Protein AF-A0A3N4K667-F1 (afdb_monomer_lite)

Organism: NCBI:txid1336337

InterPro domains:
  IPR029526 PiggyBac transposable element-derived protein [PF13843] (3-67)

Radius of gyration: 13.66 Å; chains: 1; bounding box: 35×15×36 Å

Secondary structure (DSSP, 8-state):
--TTTHHHHHHHHHHHHHH----S--EEEEEEEE--SS-TT-EE-TTSSS-EEEEEEEEEETTEEEE-

Foldseek 3Di:
DCVVCVVVQVVVLVVLQVVDDDDPDKDKDKDFDADDDDDPQWAACPVDPRRTGHIDIFIDDPHRTNHD

pLDDT: mean 94.06, std 3.81, range [68.62, 97.5]

Sequence (68 aa):
WYQKVEPLSSNLSSKFQRFMIPASNIAVDEMIVQFTGRSAYTKCIPSKPIPHGFKILALCEHGYTWDY

Structure (mmCIF, N/CA/C/O backbone):
data_AF-A0A3N4K667-F1
#
_entry.id   AF-A0A3N4K667-F1
#
loop_
_atom_site.group_PDB
_atom_site.id
_atom_site.type_symbol
_atom_site.label_atom_id
_atom_site.label_alt_id
_atom_site.label_comp_id
_atom_site.label_asym_id
_atom_site.label_entity_id
_atom_site.label_seq_id
_atom_site.pdbx_PDB_ins_code
_atom_site.Cartn_x
_atom_site.Cartn_y
_atom_site.Cartn_z
_atom_site.occupancy
_atom_site.B_iso_or_equiv
_atom_site.auth_seq_id
_atom_site.auth_comp_id
_atom_site.auth_asym_id
_atom_site.auth_atom_id
_atom_site.pdbx_PDB_model_num
ATOM 1 N N . TRP A 1 1 ? -0.059 9.829 13.550 1.00 68.62 1 TRP A N 1
ATOM 2 C CA . TRP A 1 1 ? -1.004 8.691 13.546 1.00 68.62 1 TRP A CA 1
ATOM 3 C C . TRP A 1 1 ? -0.388 7.433 12.941 1.00 68.62 1 TRP A C 1
ATOM 5 O O . TRP A 1 1 ? -0.538 6.376 13.537 1.00 68.62 1 TRP A O 1
ATOM 15 N N . TYR A 1 2 ? 0.374 7.549 11.848 1.00 84.50 2 TYR A N 1
ATOM 16 C CA . TYR A 1 2 ? 1.140 6.442 11.258 1.00 84.50 2 TYR A CA 1
ATOM 17 C C . TYR A 1 2 ? 2.570 6.286 11.815 1.00 84.50 2 TYR A C 1
ATOM 19 O O . TYR A 1 2 ? 3.212 5.287 11.548 1.00 84.50 2 TYR A O 1
ATOM 27 N N . GLN A 1 3 ? 3.059 7.202 12.663 1.00 91.56 3 GLN A N 1
ATOM 28 C CA . GLN A 1 3 ? 4.422 7.172 13.238 1.00 91.56 3 GLN A CA 1
ATOM 29 C C . GLN A 1 3 ? 4.857 5.818 13.826 1.00 91.56 3 GLN A C 1
ATOM 31 O O . GLN A 1 3 ? 6.035 5.492 13.798 1.00 91.56 3 GLN A O 1
ATOM 36 N N . LYS A 1 4 ? 3.919 5.020 14.356 1.00 93.56 4 LYS A N 1
ATOM 37 C CA . LYS A 1 4 ? 4.217 3.677 14.880 1.00 93.56 4 LYS A CA 1
ATOM 38 C C . LYS A 1 4 ? 4.598 2.678 13.783 1.00 93.56 4 LYS A C 1
ATOM 40 O O . LYS A 1 4 ? 5.397 1.788 14.038 1.00 93.56 4 LYS A O 1
ATOM 45 N N . VAL A 1 5 ? 3.999 2.808 12.599 1.00 93.44 5 VAL A N 1
ATOM 46 C CA . VAL A 1 5 ? 4.266 1.960 11.427 1.00 93.44 5 VAL A CA 1
ATOM 47 C C . VAL A 1 5 ? 5.255 2.601 10.460 1.00 93.44 5 VAL A C 1
ATOM 49 O O . VAL A 1 5 ? 5.754 1.917 9.577 1.00 93.44 5 VAL A O 1
ATOM 52 N N . GLU A 1 6 ? 5.586 3.879 10.652 1.00 95.62 6 GLU A N 1
ATOM 53 C CA . GLU A 1 6 ? 6.466 4.618 9.752 1.00 95.62 6 GLU A CA 1
ATOM 54 C C . GLU A 1 6 ? 7.830 3.949 9.544 1.00 95.62 6 GLU A C 1
ATOM 56 O O . GLU A 1 6 ? 8.175 3.721 8.391 1.00 95.62 6 GLU A O 1
ATOM 61 N N . PRO A 1 7 ? 8.568 3.503 10.584 1.00 97.38 7 PRO A N 1
ATOM 62 C CA . PRO A 1 7 ? 9.862 2.852 10.366 1.00 97.38 7 PRO A CA 1
ATOM 63 C C . PRO A 1 7 ? 9.772 1.596 9.490 1.00 97.38 7 PRO A C 1
ATOM 65 O O . PRO A 1 7 ? 10.693 1.301 8.731 1.00 97.38 7 PRO A O 1
ATOM 68 N N . LEU A 1 8 ? 8.661 0.859 9.587 1.00 96.12 8 LEU A N 1
ATOM 69 C CA . LEU A 1 8 ? 8.400 -0.297 8.735 1.00 96.12 8 LEU A CA 1
ATOM 70 C C . LEU A 1 8 ? 8.047 0.147 7.313 1.00 96.12 8 LEU A C 1
ATOM 72 O O . LEU A 1 8 ? 8.589 -0.405 6.359 1.00 96.12 8 LEU A O 1
ATOM 76 N N . SER A 1 9 ? 7.176 1.148 7.176 1.00 95.56 9 SER A N 1
ATOM 77 C CA . SER A 1 9 ? 6.733 1.655 5.877 1.00 95.56 9 SER A CA 1
ATOM 78 C C . SER A 1 9 ? 7.898 2.208 5.065 1.00 95.56 9 SER A C 1
ATOM 80 O O . SER A 1 9 ? 8.121 1.761 3.944 1.00 95.56 9 SER A O 1
ATOM 82 N N . SER A 1 10 ? 8.718 3.087 5.652 1.00 96.12 10 SER A N 1
ATOM 83 C CA . SER A 1 10 ? 9.878 3.647 4.952 1.00 96.12 10 SER A CA 1
ATOM 84 C C . SER A 1 10 ? 10.890 2.555 4.581 1.00 96.12 10 SER A C 1
ATOM 86 O O . SER A 1 10 ? 11.515 2.616 3.521 1.00 96.12 10 SER A O 1
ATOM 88 N N . ASN A 1 11 ? 11.050 1.525 5.426 1.00 97.00 11 ASN A N 1
ATOM 89 C CA . ASN A 1 11 ? 11.914 0.393 5.104 1.00 97.00 11 ASN A CA 1
ATOM 90 C C . ASN A 1 11 ? 11.389 -0.377 3.886 1.00 97.00 11 ASN A C 1
ATOM 92 O O . ASN A 1 11 ? 12.164 -0.621 2.963 1.00 97.00 11 ASN A O 1
ATOM 96 N N . LEU A 1 12 ? 10.097 -0.705 3.850 1.00 96.50 12 LEU A N 1
ATOM 97 C CA . LEU A 1 12 ? 9.476 -1.421 2.735 1.00 96.50 12 LEU A CA 1
ATOM 98 C C . LEU A 1 12 ? 9.539 -0.624 1.431 1.00 96.50 12 LEU A C 1
ATOM 100 O O . LEU A 1 12 ? 10.086 -1.151 0.462 1.00 96.50 12 LEU A O 1
ATOM 104 N N . SER A 1 13 ? 9.112 0.644 1.416 1.00 95.75 13 SER A N 1
ATOM 105 C CA . SER A 1 13 ? 9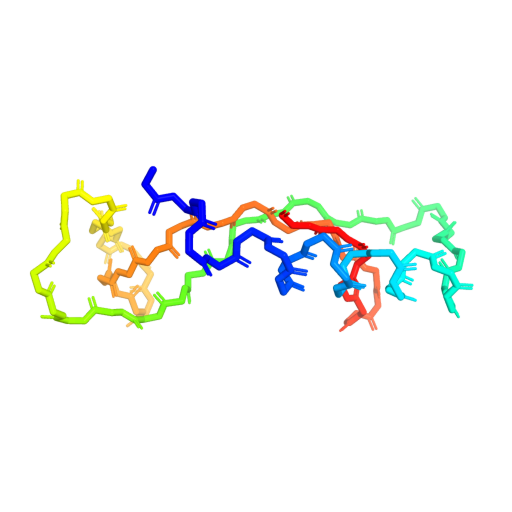.202 1.494 0.217 1.00 95.75 13 SER A CA 1
ATOM 106 C C . SER A 1 13 ? 10.640 1.568 -0.304 1.00 95.75 13 SER A C 1
ATOM 108 O O . SER A 1 13 ? 10.880 1.369 -1.493 1.00 95.75 13 SER A O 1
ATOM 110 N N . SER A 1 14 ? 11.637 1.708 0.583 1.00 97.50 14 SER A N 1
ATOM 111 C CA . SER A 1 14 ? 13.050 1.723 0.164 1.00 97.50 14 SER A CA 1
ATOM 112 C C . SER A 1 14 ? 13.503 0.416 -0.499 1.00 97.50 14 SER A C 1
ATOM 114 O O . SER A 1 14 ? 14.367 0.425 -1.377 1.00 97.50 14 SER A O 1
ATOM 116 N N . LYS A 1 15 ? 12.946 -0.729 -0.083 1.00 97.38 15 LYS A N 1
ATOM 117 C CA . LYS A 1 15 ? 13.250 -2.035 -0.679 1.00 97.38 15 LYS A CA 1
ATOM 118 C C . LYS A 1 15 ? 12.517 -2.203 -2.002 1.00 97.38 15 LYS A C 1
ATOM 120 O O . LYS A 1 15 ? 13.143 -2.661 -2.954 1.00 97.38 15 LYS A O 1
ATOM 125 N N . PHE A 1 16 ? 11.251 -1.801 -2.075 1.00 96.75 16 PHE A N 1
ATOM 126 C CA . PHE A 1 16 ? 10.452 -1.900 -3.294 1.00 96.75 16 PHE A CA 1
ATOM 127 C C . PHE A 1 16 ? 11.082 -1.100 -4.436 1.00 96.75 16 PHE A C 1
ATOM 129 O O . PHE A 1 16 ? 11.359 -1.642 -5.504 1.00 96.75 16 PHE A O 1
ATOM 136 N N . GLN A 1 17 ? 11.463 0.144 -4.153 1.00 96.31 17 GLN A N 1
ATOM 137 C CA . GLN A 1 17 ? 12.116 1.026 -5.121 1.00 96.31 17 GLN A CA 1
ATOM 138 C C . GLN A 1 17 ? 13.533 0.567 -5.497 1.00 96.31 17 GLN A C 1
ATOM 140 O O . GLN A 1 17 ? 14.010 0.838 -6.595 1.00 96.31 17 GLN A O 1
ATOM 145 N N . ARG A 1 18 ? 14.234 -0.135 -4.595 1.00 96.94 18 ARG A N 1
ATOM 146 C CA . ARG A 1 18 ? 15.594 -0.632 -4.856 1.00 96.94 18 ARG A CA 1
ATOM 147 C C . ARG A 1 18 ? 15.619 -1.843 -5.785 1.00 96.94 18 ARG A C 1
ATOM 149 O O . ARG A 1 18 ? 16.580 -1.997 -6.535 1.00 96.94 18 ARG A O 1
ATOM 156 N N . PHE A 1 19 ? 14.646 -2.743 -5.670 1.00 93.12 19 PHE A N 1
ATOM 157 C CA . PHE A 1 19 ? 14.657 -4.014 -6.402 1.00 93.12 19 PHE A CA 1
ATOM 158 C C . PHE A 1 19 ? 13.895 -3.968 -7.726 1.00 93.12 19 PHE A C 1
ATOM 160 O O . PHE A 1 19 ? 13.991 -4.919 -8.500 1.00 93.12 19 PHE A O 1
ATOM 167 N N . MET A 1 20 ? 13.173 -2.883 -7.999 1.00 92.06 20 MET A N 1
ATOM 168 C CA . MET A 1 20 ? 12.372 -2.739 -9.204 1.00 92.06 20 MET A CA 1
ATOM 169 C C . MET A 1 20 ? 12.469 -1.307 -9.737 1.00 92.06 20 MET A C 1
ATOM 171 O O . MET A 1 20 ? 12.254 -0.337 -9.011 1.00 92.06 20 MET A O 1
ATOM 175 N N . ILE A 1 21 ? 12.815 -1.192 -11.020 1.00 92.81 21 ILE A N 1
ATOM 176 C CA . ILE A 1 21 ? 12.800 0.068 -11.763 1.00 92.81 21 ILE A CA 1
ATOM 177 C C . ILE A 1 21 ? 11.527 0.057 -12.610 1.00 92.81 21 ILE A C 1
ATOM 179 O O . ILE A 1 21 ? 11.408 -0.830 -13.461 1.00 92.81 21 ILE A O 1
ATOM 183 N N . PRO A 1 22 ? 10.591 0.994 -12.393 1.00 89.75 22 PRO A N 1
ATOM 184 C CA . PRO A 1 22 ? 9.343 0.990 -13.122 1.00 89.75 22 PRO A CA 1
ATOM 185 C C . PRO A 1 22 ? 9.567 1.378 -14.585 1.00 89.75 22 PRO A C 1
ATOM 187 O O . PRO A 1 22 ? 10.361 2.272 -14.896 1.00 89.75 22 PRO A O 1
ATOM 190 N N . ALA A 1 23 ? 8.882 0.688 -15.489 1.00 90.00 23 ALA A N 1
ATOM 191 C CA . ALA A 1 23 ? 8.807 1.023 -16.898 1.00 90.00 23 ALA A CA 1
ATOM 192 C C . ALA A 1 23 ? 7.690 2.054 -17.147 1.00 90.00 23 ALA A C 1
ATOM 194 O O . ALA A 1 23 ? 7.194 2.730 -16.249 1.00 90.00 23 ALA A O 1
ATOM 195 N N . SER A 1 24 ? 7.296 2.217 -18.408 1.00 91.56 24 SER A N 1
ATOM 196 C CA . SER A 1 24 ? 6.351 3.263 -18.816 1.00 91.56 24 SER A CA 1
ATOM 197 C C . SER A 1 24 ? 4.896 2.990 -18.412 1.00 91.56 24 SER A C 1
ATOM 199 O O . SER A 1 24 ? 4.101 3.924 -18.353 1.00 91.56 24 SER A O 1
ATOM 201 N N . ASN A 1 25 ? 4.535 1.730 -18.151 1.00 94.06 25 ASN A N 1
ATOM 202 C CA . ASN A 1 25 ? 3.154 1.316 -17.896 1.00 94.06 25 ASN A CA 1
ATOM 203 C C . ASN A 1 25 ? 2.908 1.143 -16.396 1.00 94.06 25 ASN A C 1
ATOM 205 O O . ASN A 1 25 ? 2.938 0.031 -15.869 1.00 94.06 25 ASN A O 1
ATOM 209 N N . ILE A 1 26 ? 2.642 2.260 -15.730 1.00 95.25 26 ILE A N 1
ATOM 210 C CA . ILE A 1 26 ? 2.327 2.314 -14.303 1.00 95.25 26 ILE A CA 1
ATOM 211 C C . ILE A 1 26 ? 0.836 2.577 -14.068 1.00 95.25 26 ILE A C 1
ATOM 213 O O . ILE A 1 26 ? 0.169 3.223 -14.877 1.00 95.25 26 ILE A O 1
ATOM 217 N N . ALA A 1 27 ? 0.320 2.106 -12.938 1.00 95.88 27 ALA A N 1
ATOM 218 C CA . ALA A 1 27 ? -1.031 2.375 -12.467 1.00 95.88 27 ALA A CA 1
ATOM 219 C C . ALA A 1 27 ? -0.981 3.013 -11.076 1.00 95.88 27 ALA A C 1
ATOM 221 O O . ALA A 1 27 ? -0.285 2.520 -10.189 1.00 95.88 27 ALA A O 1
ATOM 222 N N . VAL A 1 28 ? -1.741 4.091 -10.892 1.00 96.44 28 VAL A N 1
ATOM 223 C CA . VAL A 1 28 ? -1.967 4.720 -9.587 1.00 96.44 28 VAL A CA 1
ATOM 224 C C . VAL A 1 28 ? -3.436 4.560 -9.246 1.00 96.44 28 VAL A C 1
ATOM 226 O O . VAL A 1 28 ? -4.289 5.078 -9.967 1.00 96.44 28 VAL A O 1
ATOM 229 N N . ASP A 1 29 ? -3.732 3.838 -8.171 1.00 95.00 29 ASP A N 1
ATOM 230 C CA . ASP A 1 29 ? -5.108 3.618 -7.726 1.00 95.00 29 ASP A CA 1
ATOM 231 C C . ASP A 1 29 ? -5.174 3.370 -6.212 1.00 95.00 29 ASP A C 1
ATOM 233 O O . ASP A 1 29 ? -4.176 3.263 -5.499 1.00 95.00 29 ASP A O 1
ATOM 237 N N . GLU A 1 30 ? -6.390 3.311 -5.701 1.00 94.19 30 GLU A N 1
ATOM 238 C CA . GLU A 1 30 ? -6.733 3.124 -4.308 1.00 94.19 30 GLU A CA 1
ATOM 239 C C . GLU A 1 30 ? -6.700 1.638 -3.925 1.00 94.19 30 GLU A C 1
ATOM 241 O O . GLU A 1 30 ? -7.471 0.827 -4.451 1.00 94.19 30 GLU A O 1
ATOM 246 N N . MET A 1 31 ? -5.914 1.294 -2.906 1.00 92.88 31 MET A N 1
ATOM 247 C CA . MET A 1 31 ? -6.033 0.027 -2.188 1.00 92.88 31 MET A CA 1
ATOM 248 C C . MET A 1 31 ? -6.712 0.217 -0.830 1.00 92.88 31 MET A C 1
ATOM 250 O O . MET A 1 31 ? -6.614 1.268 -0.191 1.00 92.88 31 MET A O 1
ATOM 254 N N . ILE A 1 32 ? -7.416 -0.823 -0.380 1.00 94.69 32 ILE A N 1
ATOM 255 C CA . ILE A 1 32 ? -8.086 -0.840 0.921 1.00 94.69 32 ILE A CA 1
ATOM 256 C C . ILE A 1 32 ? -7.519 -1.983 1.747 1.00 94.69 32 ILE A C 1
ATOM 258 O O . ILE A 1 32 ? -7.702 -3.152 1.413 1.00 94.69 32 ILE A O 1
ATOM 262 N N . VAL A 1 33 ? -6.884 -1.637 2.864 1.00 94.50 33 VAL A N 1
ATOM 263 C CA . VAL A 1 33 ? -6.474 -2.609 3.881 1.00 94.50 33 VAL A CA 1
ATOM 264 C C . VAL A 1 33 ? -7.593 -2.709 4.909 1.00 94.50 33 VAL A C 1
ATOM 266 O O . VAL A 1 33 ? -7.854 -1.749 5.639 1.00 94.50 33 VAL A O 1
ATOM 269 N N . GLN A 1 34 ? -8.283 -3.852 4.947 1.00 96.50 34 GLN A N 1
ATOM 270 C CA . GLN A 1 34 ? -9.420 -4.061 5.843 1.00 96.50 34 GLN A CA 1
ATOM 271 C C . GLN A 1 34 ? -9.029 -3.815 7.305 1.00 96.50 34 GLN A C 1
ATOM 273 O O . GLN A 1 34 ? -8.030 -4.342 7.792 1.00 96.50 34 GLN A O 1
ATOM 278 N N . PHE A 1 35 ? -9.844 -3.042 8.024 1.00 95.69 35 PHE A N 1
ATOM 279 C CA . PHE A 1 35 ? -9.663 -2.830 9.459 1.00 95.69 35 PHE A CA 1
ATOM 280 C C . PHE A 1 35 ? -11.002 -2.540 10.138 1.00 95.69 35 PHE A C 1
ATOM 282 O O . PHE A 1 35 ? -11.702 -1.599 9.768 1.00 95.69 35 PHE A O 1
ATOM 289 N N . THR A 1 36 ? -11.340 -3.334 11.155 1.00 94.88 36 THR A N 1
ATOM 290 C CA . THR A 1 36 ? -12.614 -3.255 11.896 1.00 94.88 36 THR A CA 1
ATOM 291 C C . THR A 1 36 ? -12.459 -2.726 13.325 1.00 94.88 36 THR A C 1
ATOM 293 O O . THR A 1 36 ? -13.443 -2.586 14.048 1.00 94.88 36 THR A O 1
ATOM 296 N N . GLY A 1 37 ? -11.231 -2.420 13.755 1.00 94.25 37 GLY A N 1
ATOM 297 C CA . GLY A 1 37 ? -10.956 -1.854 15.075 1.00 94.25 37 GLY A CA 1
ATOM 298 C C . GLY A 1 37 ? -11.271 -0.357 15.182 1.00 94.25 37 GLY A C 1
ATOM 299 O O . GLY A 1 37 ? -11.613 0.315 14.209 1.00 94.25 37 GLY A O 1
ATOM 300 N N . ARG A 1 38 ? -11.092 0.203 16.386 1.00 93.50 38 ARG A N 1
ATOM 301 C CA . ARG A 1 38 ? -11.273 1.643 16.635 1.00 93.50 38 ARG A CA 1
ATOM 302 C C . ARG A 1 38 ? -10.099 2.445 16.075 1.00 93.50 38 ARG A C 1
ATOM 304 O O . ARG A 1 38 ? -9.016 2.454 16.656 1.00 93.50 38 ARG A O 1
ATOM 311 N N . SER A 1 39 ? -10.334 3.149 14.975 1.00 92.25 39 SER A N 1
ATOM 312 C CA . SER A 1 39 ? -9.399 4.110 14.389 1.00 92.25 39 SER A CA 1
ATOM 313 C C . SER A 1 39 ? -10.176 5.285 13.808 1.00 92.25 39 SER A C 1
ATOM 315 O O . SER A 1 39 ? -11.189 5.087 13.149 1.00 92.25 39 SER A O 1
ATOM 317 N N . ALA A 1 40 ? -9.691 6.508 14.023 1.00 93.06 40 ALA A N 1
ATOM 318 C CA . ALA A 1 40 ? -10.263 7.709 13.407 1.00 93.06 40 ALA A CA 1
ATOM 319 C C . ALA A 1 40 ? -9.906 7.846 11.910 1.00 93.06 40 ALA A C 1
ATOM 321 O O . ALA A 1 40 ? -10.435 8.716 11.224 1.00 93.06 40 ALA A O 1
ATOM 322 N N . TYR A 1 41 ? -8.988 7.010 11.413 1.00 92.75 41 TYR A N 1
ATOM 323 C CA . TYR A 1 41 ? -8.402 7.129 10.074 1.00 92.75 41 TYR A CA 1
ATOM 324 C C . TYR A 1 41 ? -8.917 6.080 9.083 1.00 92.75 41 TYR A C 1
ATOM 326 O O . TYR A 1 41 ? -8.566 6.143 7.906 1.00 92.75 41 TYR A O 1
ATOM 334 N N . THR A 1 42 ? -9.748 5.130 9.519 1.00 94.94 42 THR A N 1
ATOM 335 C CA . THR A 1 42 ? -10.438 4.243 8.579 1.00 94.94 42 THR A CA 1
ATOM 336 C C . THR A 1 42 ? -11.493 5.005 7.787 1.00 94.94 42 THR A C 1
ATOM 338 O O . THR A 1 42 ? -12.064 6.001 8.238 1.00 94.94 42 THR A O 1
ATOM 341 N N . LYS A 1 43 ? -11.747 4.535 6.570 1.00 94.94 43 LYS A N 1
ATOM 342 C CA . LYS A 1 43 ? -12.768 5.054 5.666 1.00 94.94 43 LYS A CA 1
ATOM 343 C C . LYS A 1 43 ? -13.763 3.948 5.340 1.00 94.94 43 LYS A C 1
ATOM 345 O O . LYS A 1 43 ? -13.404 2.772 5.320 1.00 94.94 43 LYS A O 1
ATOM 350 N N . CYS A 1 44 ? -15.011 4.353 5.110 1.00 95.00 44 CYS A N 1
ATOM 351 C CA . CYS A 1 44 ? -16.046 3.508 4.532 1.00 95.00 44 CYS A CA 1
ATOM 352 C C . CYS A 1 44 ? -16.223 3.893 3.059 1.00 95.00 44 CYS A C 1
ATOM 354 O O . CYS A 1 44 ? -16.515 5.056 2.777 1.00 95.00 44 CYS A O 1
ATOM 356 N N . ILE A 1 45 ? -16.038 2.950 2.138 1.00 93.62 45 ILE A N 1
ATOM 357 C CA . ILE A 1 45 ? -16.241 3.119 0.697 1.00 93.62 45 ILE A CA 1
ATOM 358 C C . ILE A 1 45 ? -17.281 2.079 0.256 1.00 93.62 45 ILE A C 1
ATOM 360 O O . ILE A 1 45 ? -16.916 0.945 -0.050 1.00 93.62 45 ILE A O 1
ATOM 364 N N . PRO A 1 46 ? -18.580 2.433 0.239 1.00 93.00 46 PRO A N 1
ATOM 365 C CA . PRO A 1 46 ? -19.670 1.466 0.066 1.00 93.00 46 PRO A CA 1
ATOM 366 C C . PRO A 1 46 ? -19.634 0.667 -1.242 1.00 93.00 46 PRO A C 1
ATOM 368 O O . PRO A 1 46 ? -20.159 -0.437 -1.299 1.00 93.00 46 PRO A O 1
ATOM 371 N N . SER A 1 47 ? -19.026 1.217 -2.295 1.00 93.81 47 SER A N 1
ATOM 372 C CA . SER A 1 47 ? -18.930 0.575 -3.609 1.00 93.81 47 SER A CA 1
ATOM 373 C C . SER A 1 47 ? -17.849 -0.505 -3.698 1.00 93.81 47 SER A C 1
ATOM 375 O O . SER A 1 47 ? -17.785 -1.215 -4.702 1.00 93.81 47 SER A O 1
ATOM 377 N N . LYS A 1 48 ? -16.976 -0.631 -2.692 1.00 90.94 48 LYS A N 1
ATOM 378 C CA . LYS A 1 48 ? -15.868 -1.592 -2.706 1.00 90.94 48 LYS A CA 1
ATOM 379 C C . LYS 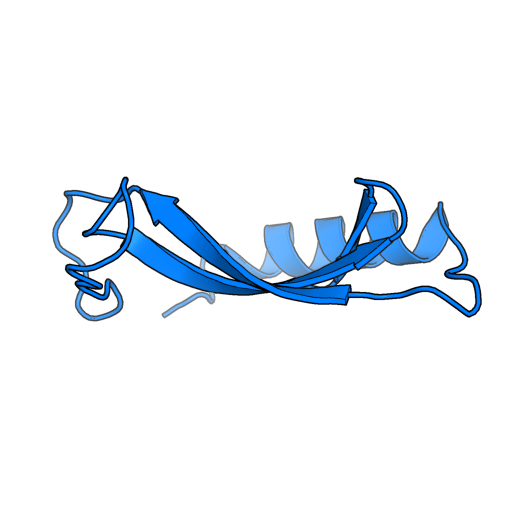A 1 48 ? -16.282 -2.888 -1.991 1.00 90.94 48 LYS A C 1
ATOM 381 O O . LYS A 1 48 ? -16.990 -2.819 -0.987 1.00 90.94 48 LYS A O 1
ATOM 386 N N . PRO A 1 49 ? -15.795 -4.065 -2.438 1.00 93.50 49 PRO A N 1
ATOM 387 C CA . PRO A 1 49 ? -16.103 -5.349 -1.794 1.00 93.50 49 PRO A CA 1
ATOM 388 C C . PRO A 1 49 ? -15.736 -5.387 -0.305 1.00 93.50 49 PRO A C 1
ATOM 390 O O . PRO A 1 49 ? -16.405 -6.033 0.495 1.00 93.50 49 PRO A O 1
ATOM 393 N N . ILE A 1 50 ? -14.672 -4.665 0.060 1.00 93.56 50 ILE A N 1
ATOM 394 C CA . ILE A 1 50 ? -14.259 -4.415 1.438 1.00 93.56 50 ILE A CA 1
ATOM 395 C C . ILE A 1 50 ? -14.543 -2.937 1.729 1.00 93.56 50 ILE A C 1
ATOM 397 O O . ILE A 1 50 ? -13.708 -2.086 1.41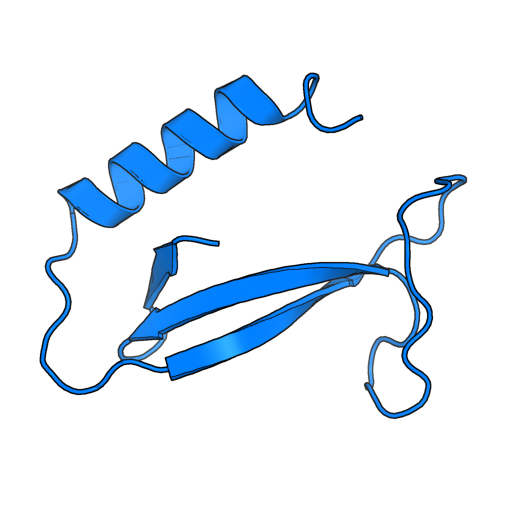6 1.00 93.56 50 ILE A O 1
ATOM 401 N N . PRO A 1 51 ? -15.711 -2.602 2.301 1.00 92.19 51 PRO A N 1
ATOM 402 C CA . PRO A 1 51 ? -16.102 -1.209 2.445 1.00 92.19 51 PRO A CA 1
ATOM 403 C C . PRO A 1 51 ? -15.327 -0.495 3.553 1.00 92.19 51 PRO A C 1
ATOM 405 O O . PRO A 1 51 ? -15.088 0.697 3.432 1.00 92.19 51 PRO A O 1
ATOM 408 N N . HIS A 1 52 ? -14.900 -1.189 4.612 1.00 96.38 52 HIS A N 1
ATOM 409 C CA . HIS A 1 52 ? -14.266 -0.570 5.781 1.00 96.38 52 HIS A CA 1
ATOM 410 C C . HIS A 1 52 ? -12.776 -0.907 5.889 1.00 96.38 52 HIS A C 1
ATOM 412 O O . HIS A 1 52 ? -12.401 -2.072 6.048 1.00 96.38 52 HIS A O 1
ATOM 418 N N . GLY A 1 53 ? -11.922 0.117 5.874 1.00 96.50 53 GLY A N 1
ATOM 419 C CA . GLY A 1 53 ? -10.484 -0.076 6.040 1.00 96.50 53 GLY A CA 1
ATOM 420 C C . GLY A 1 53 ? -9.661 1.198 5.911 1.00 96.50 53 GLY A C 1
ATOM 421 O O . GLY A 1 5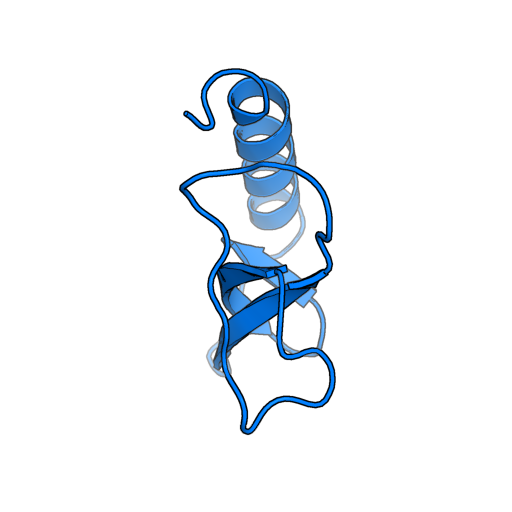3 ? -10.197 2.306 5.849 1.00 96.50 53 GLY A O 1
ATOM 422 N N . PHE A 1 54 ? -8.343 1.044 5.887 1.00 95.06 54 PHE A N 1
ATOM 423 C CA . PHE A 1 54 ? -7.429 2.125 5.535 1.00 95.06 54 PHE A CA 1
ATOM 424 C C . PHE A 1 54 ? -7.364 2.246 4.017 1.00 95.06 54 PHE A C 1
ATOM 426 O O . PHE A 1 54 ? -7.015 1.284 3.335 1.00 95.06 54 PHE A O 1
ATOM 433 N N . LYS A 1 55 ? -7.706 3.428 3.503 1.00 94.88 55 LYS A N 1
ATOM 434 C CA . LYS A 1 55 ? -7.513 3.781 2.097 1.00 94.88 55 LYS A CA 1
ATOM 435 C C . LYS A 1 55 ? -6.069 4.241 1.912 1.00 94.88 55 LYS A C 1
ATOM 437 O O . LYS A 1 55 ? -5.659 5.189 2.580 1.00 94.88 55 LYS A O 1
ATOM 442 N N . ILE A 1 56 ? -5.340 3.592 1.014 1.00 94.69 56 ILE A N 1
ATOM 443 C CA . ILE A 1 56 ? -3.953 3.914 0.663 1.00 94.69 56 ILE A CA 1
ATOM 444 C C . ILE A 1 56 ? -3.892 4.080 -0.860 1.00 94.69 56 ILE A C 1
ATOM 446 O O . ILE A 1 56 ? -4.588 3.361 -1.575 1.00 94.69 56 ILE A O 1
ATOM 450 N N . LEU A 1 57 ? -3.132 5.049 -1.363 1.00 95.94 57 LEU A N 1
ATOM 451 C CA . LEU A 1 57 ? -2.916 5.220 -2.802 1.00 95.94 57 LEU A CA 1
ATOM 452 C C . LEU A 1 57 ? -1.661 4.447 -3.175 1.00 95.94 57 LEU A C 1
ATOM 454 O O . LEU A 1 57 ? -0.612 4.770 -2.655 1.00 95.94 57 LEU A O 1
ATOM 458 N N . ALA A 1 58 ? -1.751 3.460 -4.056 1.00 96.69 58 ALA A N 1
ATOM 459 C CA . ALA A 1 58 ? -0.603 2.659 -4.459 1.00 96.69 58 ALA A CA 1
ATOM 460 C C . ALA A 1 58 ? -0.176 2.996 -5.889 1.00 96.69 58 ALA A C 1
ATOM 462 O O . ALA A 1 58 ? -1.020 3.155 -6.773 1.00 96.69 58 ALA A O 1
ATOM 463 N N . LEU A 1 59 ? 1.134 3.044 -6.112 1.00 96.62 59 LEU A N 1
ATOM 464 C CA . LEU A 1 59 ? 1.767 3.051 -7.423 1.00 96.62 59 LEU A CA 1
ATOM 465 C C . LEU A 1 59 ? 2.265 1.635 -7.726 1.00 96.62 59 LEU A C 1
ATOM 467 O O . LEU A 1 59 ? 3.155 1.114 -7.048 1.00 96.62 59 LEU A O 1
ATOM 471 N N . CYS A 1 60 ? 1.689 1.019 -8.754 1.00 96.06 60 CYS A N 1
ATOM 472 C CA . CYS A 1 60 ? 1.960 -0.363 -9.122 1.00 96.06 60 CYS A CA 1
ATOM 473 C C . CYS A 1 60 ? 2.300 -0.517 -10.605 1.00 96.06 60 CYS A C 1
ATOM 475 O O . CYS A 1 60 ? 1.821 0.228 -11.458 1.00 96.06 60 CYS A O 1
ATOM 477 N N . GLU A 1 61 ? 3.055 -1.562 -10.922 1.00 95.31 61 GLU A N 1
ATOM 478 C CA . GLU A 1 61 ? 3.342 -1.990 -12.287 1.00 95.31 61 GLU A CA 1
ATOM 479 C C . GLU A 1 61 ? 3.344 -3.516 -12.368 1.00 95.31 61 GLU A C 1
ATOM 481 O O . GLU A 1 61 ? 4.023 -4.176 -11.587 1.00 95.31 61 GLU A O 1
ATOM 486 N N . HIS A 1 62 ? 2.600 -4.088 -13.321 1.00 92.56 62 HIS A N 1
ATOM 487 C CA . HIS A 1 62 ? 2.550 -5.538 -13.570 1.00 92.56 62 HIS A CA 1
ATOM 488 C C . HIS A 1 62 ? 2.375 -6.396 -12.293 1.00 92.56 62 HIS A C 1
ATOM 490 O O . HIS A 1 62 ? 2.935 -7.483 -12.173 1.00 92.56 62 HIS A O 1
ATOM 496 N N . GLY A 1 63 ? 1.586 -5.908 -11.326 1.00 90.94 63 GLY A N 1
ATOM 497 C CA . GLY A 1 63 ? 1.331 -6.582 -10.045 1.00 90.94 63 GLY A CA 1
ATOM 498 C C . GLY A 1 63 ? 2.375 -6.327 -8.950 1.00 90.94 63 GLY A C 1
ATOM 499 O O . GLY A 1 63 ? 2.206 -6.814 -7.835 1.00 90.94 63 GLY A O 1
ATO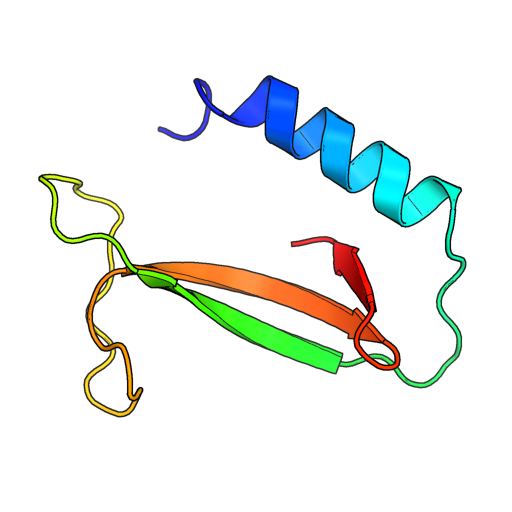M 500 N N . TYR A 1 64 ? 3.419 -5.548 -9.232 1.00 94.69 64 TYR A N 1
ATOM 501 C CA . TYR A 1 64 ? 4.417 -5.101 -8.265 1.00 94.69 64 TYR A CA 1
ATOM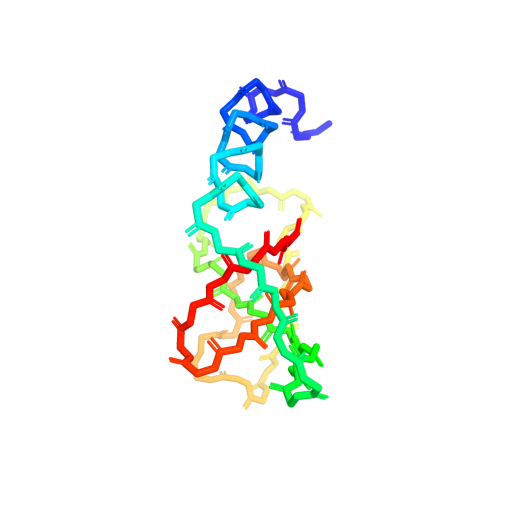 502 C C . TYR A 1 64 ? 4.049 -3.732 -7.690 1.00 94.69 64 TYR A C 1
ATOM 504 O O . TYR A 1 64 ? 3.787 -2.804 -8.451 1.00 94.69 64 TYR A O 1
ATOM 512 N N . THR A 1 65 ? 4.067 -3.576 -6.366 1.00 96.00 65 THR A N 1
ATOM 513 C CA . THR A 1 65 ? 3.904 -2.271 -5.706 1.00 96.00 65 THR A CA 1
ATOM 514 C C . THR A 1 65 ? 5.256 -1.583 -5.586 1.00 96.00 65 THR A C 1
ATOM 516 O O . THR A 1 65 ? 6.146 -2.092 -4.910 1.00 96.00 65 THR A O 1
ATOM 519 N N . TRP A 1 66 ? 5.403 -0.428 -6.230 1.00 96.12 66 TRP A N 1
ATOM 520 C CA . TRP A 1 66 ? 6.628 0.369 -6.187 1.00 96.12 66 TRP A CA 1
ATOM 521 C C . TRP A 1 66 ? 6.610 1.387 -5.039 1.00 96.12 66 TRP A C 1
ATOM 523 O O . TRP A 1 66 ? 7.616 1.541 -4.349 1.00 96.12 66 TRP A O 1
ATOM 533 N N . ASP A 1 67 ? 5.462 2.029 -4.796 1.00 95.81 67 ASP A N 1
ATOM 534 C CA . ASP A 1 67 ? 5.249 2.935 -3.658 1.00 95.81 67 ASP A CA 1
ATOM 535 C C . ASP A 1 67 ? 3.772 2.979 -3.242 1.00 95.81 67 ASP A C 1
ATOM 537 O O . ASP A 1 67 ? 2.909 2.518 -4.001 1.00 95.81 67 ASP A O 1
ATOM 541 N N . TYR A 1 68 ? 3.479 3.482 -2.038 1.00 94.75 68 TYR A N 1
ATOM 542 C CA . TYR A 1 68 ? 2.120 3.556 -1.493 1.00 94.75 68 TYR A CA 1
ATOM 543 C C . TYR A 1 68 ? 1.927 4.566 -0.348 1.00 94.75 68 TYR A C 1
ATOM 545 O O . TYR A 1 68 ? 2.922 4.921 0.317 1.00 94.75 68 TYR A O 1
#